Protein AF-A3Y6Z5-F1 (afdb_monomer)

Structure (mmCIF, N/CA/C/O backbone):
data_AF-A3Y6Z5-F1
#
_entry.id   AF-A3Y6Z5-F1
#
loop_
_atom_site.group_PDB
_atom_site.id
_atom_site.type_symbol
_atom_site.label_atom_id
_atom_site.label_alt_id
_atom_site.label_comp_id
_atom_site.label_asym_id
_atom_site.label_entity_id
_atom_site.label_seq_id
_atom_site.pdbx_PDB_ins_code
_atom_site.Cartn_x
_atom_site.Cartn_y
_atom_site.Cartn_z
_atom_site.occupancy
_atom_site.B_iso_or_equiv
_atom_site.auth_s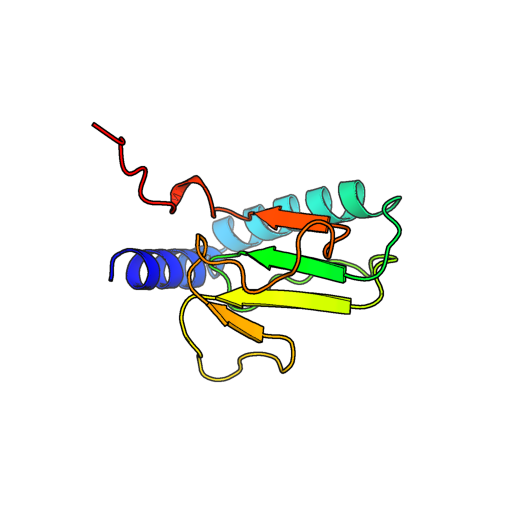eq_id
_atom_site.auth_comp_id
_atom_site.auth_asym_id
_atom_site.auth_atom_id
_atom_site.pdbx_PDB_model_num
ATOM 1 N N . MET A 1 1 ? 0.792 21.694 4.826 1.00 45.06 1 MET A N 1
ATOM 2 C CA . MET A 1 1 ? 0.158 21.747 6.172 1.00 45.06 1 MET A CA 1
ATOM 3 C C . MET A 1 1 ? -1.181 21.013 6.196 1.00 45.06 1 MET A C 1
ATOM 5 O O . MET A 1 1 ? -1.359 20.214 7.108 1.00 45.06 1 MET A O 1
ATOM 9 N N . ALA A 1 2 ? -2.065 21.215 5.206 1.00 54.09 2 ALA A N 1
ATOM 10 C CA . ALA A 1 2 ? -3.316 20.456 5.064 1.00 54.09 2 ALA A CA 1
ATOM 11 C C . ALA A 1 2 ? -3.083 18.931 5.036 1.00 54.09 2 ALA A C 1
ATOM 13 O O . ALA A 1 2 ? -3.687 18.207 5.820 1.00 54.09 2 ALA A O 1
ATOM 14 N N . ASP A 1 3 ? -2.099 18.466 4.261 1.00 69.38 3 ASP A N 1
ATOM 15 C CA . ASP A 1 3 ? -1.812 17.033 4.100 1.00 69.38 3 ASP A CA 1
ATOM 16 C C . ASP A 1 3 ? -1.474 16.345 5.426 1.00 69.38 3 ASP A C 1
ATOM 18 O O . ASP A 1 3 ? -1.916 15.234 5.685 1.00 69.38 3 ASP A O 1
ATOM 22 N N . LYS A 1 4 ? -0.749 17.027 6.324 1.00 75.50 4 LYS A N 1
ATOM 23 C CA . LYS A 1 4 ? -0.376 16.473 7.634 1.00 75.50 4 LYS A CA 1
ATOM 24 C C . LYS A 1 4 ? -1.582 16.348 8.568 1.00 75.50 4 LYS A C 1
ATOM 26 O O . LYS A 1 4 ? -1.692 15.352 9.277 1.00 75.50 4 LYS A O 1
ATOM 31 N N . GLN A 1 5 ? -2.471 17.343 8.572 1.00 80.38 5 GLN A N 1
ATOM 32 C CA . GLN A 1 5 ? -3.685 17.316 9.394 1.00 80.38 5 GLN A CA 1
ATOM 33 C C . GLN A 1 5 ? -4.640 16.224 8.925 1.00 80.38 5 GLN A C 1
ATOM 35 O O . GLN A 1 5 ? -5.137 15.458 9.747 1.00 80.38 5 GLN A O 1
ATOM 40 N N . VAL A 1 6 ? -4.845 16.101 7.612 1.00 80.69 6 VAL A N 1
ATOM 41 C CA . VAL A 1 6 ? -5.720 15.056 7.079 1.00 80.69 6 VAL A CA 1
ATOM 42 C C . VAL A 1 6 ? -5.114 13.669 7.284 1.00 80.69 6 VAL A C 1
ATOM 44 O O . VAL A 1 6 ? -5.803 12.742 7.705 1.00 80.69 6 VAL A O 1
ATOM 47 N N . ARG A 1 7 ? -3.799 13.531 7.103 1.00 85.31 7 ARG A N 1
ATOM 48 C CA . ARG A 1 7 ? -3.083 12.292 7.411 1.00 85.31 7 ARG A CA 1
ATOM 49 C C . ARG A 1 7 ? -3.249 11.874 8.874 1.00 85.31 7 ARG A C 1
ATOM 51 O O . ARG A 1 7 ? -3.508 10.707 9.158 1.00 85.31 7 ARG A O 1
ATOM 58 N N . GLN A 1 8 ? -3.149 12.827 9.801 1.00 87.62 8 GLN A N 1
ATOM 59 C CA . GLN A 1 8 ? -3.400 12.580 11.220 1.00 87.62 8 GLN A CA 1
ATOM 60 C C . GLN A 1 8 ? -4.862 12.192 11.483 1.00 87.62 8 GLN A C 1
ATOM 62 O O . GLN A 1 8 ? -5.102 11.261 12.249 1.00 87.62 8 GLN A O 1
ATOM 67 N N . PHE A 1 9 ? -5.819 12.862 10.836 1.00 90.50 9 PHE A N 1
ATOM 68 C CA . PHE A 1 9 ? -7.240 12.536 10.945 1.00 90.50 9 PHE A CA 1
ATOM 69 C C . PHE A 1 9 ? -7.517 11.086 10.538 1.00 90.50 9 PHE A C 1
ATOM 71 O O . PHE A 1 9 ? -8.098 10.346 11.325 1.00 90.50 9 PHE A O 1
ATOM 78 N N . PHE A 1 10 ? -7.046 10.647 9.368 1.00 91.62 10 PHE A N 1
ATOM 79 C CA . PHE A 1 10 ? -7.240 9.265 8.922 1.00 91.62 10 PHE A CA 1
ATOM 80 C C . PHE A 1 10 ? -6.572 8.261 9.864 1.00 91.62 10 PHE A C 1
ATOM 82 O O . PHE A 1 10 ? 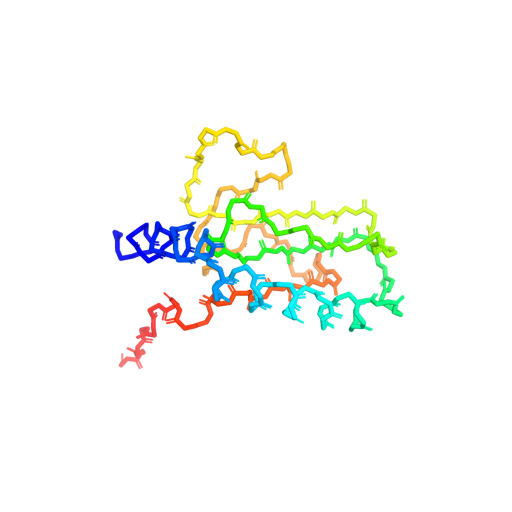-7.197 7.272 10.236 1.00 91.62 10 PHE A O 1
ATOM 89 N N . GLN A 1 11 ? -5.341 8.530 10.318 1.00 90.69 11 GLN A N 1
ATOM 90 C CA . GLN A 1 11 ? -4.674 7.656 11.290 1.00 90.69 11 GLN A CA 1
ATOM 91 C C . GLN A 1 11 ? -5.461 7.501 12.595 1.00 90.69 11 GLN A C 1
ATOM 93 O O . GLN A 1 11 ? -5.432 6.428 13.186 1.00 90.69 11 GLN A O 1
ATOM 98 N N . GLN A 1 12 ? -6.155 8.547 13.048 1.00 93.94 12 GLN A N 1
ATOM 99 C CA . GLN A 1 12 ? -7.006 8.489 14.237 1.00 93.94 12 GLN A CA 1
ATOM 100 C C . GLN A 1 12 ? -8.351 7.816 13.944 1.00 93.94 12 GLN A C 1
ATOM 102 O O . GLN A 1 12 ? -8.804 6.977 14.715 1.00 93.94 12 GLN A O 1
ATOM 107 N N . TRP A 1 13 ? -8.992 8.146 12.824 1.00 94.94 13 TRP A N 1
ATOM 108 C CA . TRP A 1 13 ? -10.308 7.619 12.474 1.00 94.94 13 TRP A CA 1
ATOM 109 C C . TRP A 1 13 ? -10.289 6.102 12.265 1.00 94.94 13 TRP A C 1
ATOM 111 O O . TRP A 1 13 ? -11.159 5.400 12.786 1.00 94.94 13 TRP A O 1
ATOM 121 N N . TYR A 1 14 ? -9.247 5.582 11.609 1.00 94.94 14 TYR A N 1
ATOM 122 C CA . TYR A 1 14 ? -9.051 4.145 11.411 1.00 94.94 14 TYR A CA 1
ATOM 123 C C . TYR A 1 14 ? -8.795 3.362 12.711 1.00 94.94 14 TYR A C 1
ATOM 125 O O . TYR A 1 14 ? -8.833 2.137 12.693 1.00 94.94 14 TYR A O 1
ATOM 133 N N . GLN A 1 15 ? -8.588 4.032 13.853 1.00 95.06 15 GLN A N 1
ATOM 134 C CA . GLN A 1 15 ? -8.529 3.374 15.166 1.00 95.06 15 GLN A CA 1
ATOM 135 C C . GLN A 1 15 ? -9.920 3.094 15.755 1.00 95.06 15 GLN A C 1
ATOM 137 O O . GLN A 1 15 ? -10.031 2.272 16.662 1.00 95.06 15 GLN A O 1
ATOM 142 N N . SER A 1 16 ? -10.978 3.745 15.257 1.00 97.50 16 SER A N 1
ATOM 143 C CA . SER A 1 16 ? -12.360 3.479 15.677 1.00 97.50 16 SER A CA 1
ATOM 144 C C . SER A 1 16 ? -12.862 2.123 15.170 1.00 97.50 16 SER A C 1
ATOM 146 O O . SER A 1 16 ? -12.367 1.615 14.170 1.00 97.50 16 SER A O 1
ATOM 148 N N . GLU A 1 17 ? -13.885 1.552 15.812 1.00 97.81 17 GLU A N 1
ATOM 149 C CA . GLU A 1 17 ? -14.487 0.277 15.385 1.00 97.81 17 GLU A CA 1
ATOM 150 C C . GLU A 1 17 ? -14.996 0.330 13.934 1.00 97.81 17 GLU A C 1
ATOM 152 O O . GLU A 1 17 ? -14.713 -0.559 13.131 1.00 97.81 17 GLU A O 1
ATOM 157 N N . LEU A 1 18 ? -15.694 1.410 13.567 1.00 97.69 18 LEU A N 1
ATOM 158 C CA . LEU A 1 18 ? -16.152 1.618 12.194 1.00 97.69 18 LEU A CA 1
ATOM 159 C C . LEU A 1 18 ? -14.971 1.754 11.226 1.00 97.69 18 LEU A C 1
ATOM 161 O O . LEU A 1 18 ? -14.978 1.126 10.172 1.00 97.69 18 LEU A O 1
ATOM 165 N N . GLY A 1 19 ? -13.956 2.539 11.596 1.00 96.06 19 GLY A N 1
ATOM 166 C CA . GLY A 1 19 ? -12.756 2.718 10.785 1.00 96.06 19 GLY A CA 1
ATOM 167 C C . GLY A 1 19 ? -12.035 1.395 10.529 1.00 96.06 19 GLY A C 1
ATOM 168 O O . GLY A 1 19 ? -11.724 1.087 9.386 1.00 96.06 19 GLY A O 1
ATOM 169 N N . GLN A 1 20 ? -11.843 0.567 11.557 1.00 96.00 20 GLN A N 1
ATOM 170 C CA . GLN A 1 20 ? -11.226 -0.756 11.412 1.00 96.00 20 GLN A CA 1
ATOM 171 C C . GLN A 1 20 ? -12.034 -1.674 10.482 1.00 96.00 20 GLN A C 1
ATOM 173 O O . GLN A 1 20 ? -11.449 -2.380 9.662 1.00 96.00 20 GLN A O 1
ATOM 178 N N . ASN A 1 21 ? -13.369 -1.642 10.569 1.00 97.25 21 ASN A N 1
ATOM 179 C CA . ASN A 1 21 ? -14.238 -2.416 9.679 1.00 97.25 21 ASN A CA 1
ATOM 180 C C . ASN A 1 21 ? -14.134 -1.956 8.218 1.00 97.25 21 ASN A C 1
ATOM 182 O O . ASN A 1 21 ? -14.075 -2.798 7.324 1.00 97.25 21 ASN A O 1
ATOM 186 N N . VAL A 1 22 ? -14.081 -0.643 7.978 1.00 95.62 22 VAL A N 1
ATOM 187 C CA . VAL A 1 22 ? -13.883 -0.080 6.634 1.00 95.62 22 VAL A CA 1
ATOM 188 C C . VAL A 1 22 ? -12.508 -0.463 6.093 1.00 95.62 22 VAL A C 1
ATOM 190 O O . VAL A 1 22 ? -12.431 -1.046 5.016 1.00 95.62 22 VAL A O 1
ATOM 193 N N . LEU A 1 23 ? -11.448 -0.247 6.878 1.00 94.81 23 LEU A N 1
ATOM 194 C CA . LEU A 1 23 ? -10.077 -0.579 6.488 1.00 94.81 23 LEU A CA 1
ATOM 195 C C . LEU A 1 23 ? -9.938 -2.050 6.107 1.00 94.81 23 LEU A C 1
ATOM 197 O O . LEU A 1 23 ? -9.311 -2.381 5.108 1.00 94.81 23 LEU A O 1
ATOM 201 N N . LYS A 1 24 ? -10.554 -2.943 6.887 1.00 95.06 24 LYS A N 1
ATOM 202 C CA . LYS A 1 24 ? -10.561 -4.375 6.594 1.00 95.06 24 LYS A CA 1
ATOM 203 C C . LYS A 1 24 ? -11.177 -4.665 5.223 1.00 95.06 24 LYS A C 1
ATOM 205 O O . LYS A 1 24 ? -10.593 -5.413 4.449 1.00 95.06 24 LYS A O 1
ATOM 210 N N . GLN A 1 25 ? -12.332 -4.075 4.918 1.00 95.75 25 GLN A N 1
ATOM 211 C CA . GLN A 1 25 ? -13.011 -4.281 3.635 1.00 95.75 25 GLN A CA 1
ATOM 212 C C . GLN A 1 25 ? -12.223 -3.695 2.457 1.00 95.75 25 GLN A C 1
ATOM 214 O O . GLN A 1 25 ? -12.155 -4.321 1.399 1.00 95.75 25 GLN A O 1
ATOM 219 N N . GLU A 1 26 ? -11.620 -2.516 2.634 1.00 94.25 26 GLU A N 1
ATOM 220 C CA . GLU A 1 26 ? -10.755 -1.885 1.632 1.00 94.25 26 GLU A CA 1
ATOM 221 C C . GLU A 1 26 ? -9.532 -2.761 1.337 1.00 94.25 26 GLU A C 1
ATOM 223 O O . GLU A 1 26 ? -9.254 -3.059 0.176 1.00 94.25 26 GLU A O 1
ATOM 228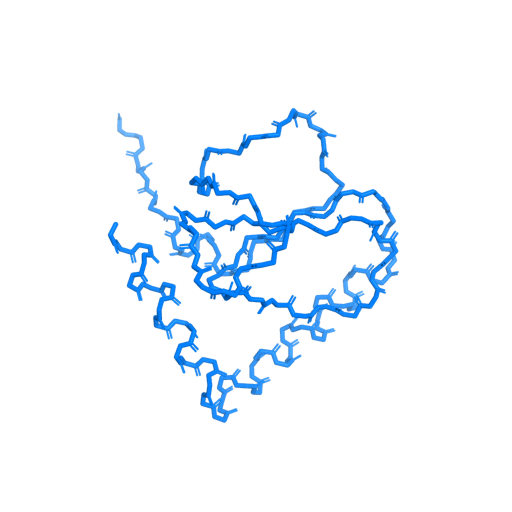 N N . THR A 1 27 ? -8.850 -3.244 2.377 1.00 93.50 27 THR A N 1
ATOM 229 C CA . THR A 1 27 ? -7.702 -4.148 2.248 1.00 93.50 27 THR A CA 1
ATOM 230 C C . THR A 1 27 ? -8.088 -5.467 1.576 1.00 93.50 27 THR A C 1
ATOM 232 O O . THR A 1 27 ? -7.437 -5.866 0.617 1.00 93.50 27 THR A O 1
ATOM 235 N N . GLU A 1 28 ? -9.184 -6.113 1.989 1.00 93.88 28 GLU A N 1
ATOM 236 C CA . GLU A 1 28 ? -9.667 -7.357 1.363 1.00 93.88 28 GLU A CA 1
ATOM 237 C C . GLU A 1 28 ? -10.044 -7.166 -0.117 1.00 93.88 28 GLU A C 1
ATOM 239 O O . GLU A 1 28 ? -9.957 -8.091 -0.931 1.00 93.88 28 GLU A O 1
ATOM 244 N N . LEU A 1 29 ? -10.503 -5.972 -0.498 1.00 93.00 29 LEU A N 1
ATOM 245 C CA . LEU A 1 29 ? -10.748 -5.639 -1.896 1.00 93.00 29 LEU A CA 1
ATOM 246 C C . LEU A 1 29 ? -9.433 -5.462 -2.662 1.00 93.00 29 LEU A C 1
ATOM 248 O O . LEU A 1 29 ? -9.301 -6.029 -3.746 1.00 93.00 29 LEU A O 1
ATOM 252 N N . LEU A 1 30 ? -8.474 -4.719 -2.104 1.00 92.12 30 LEU A N 1
ATOM 253 C CA . LEU A 1 30 ? -7.152 -4.532 -2.704 1.00 92.12 30 LEU A CA 1
ATOM 254 C C . LEU A 1 30 ? -6.438 -5.871 -2.901 1.00 92.12 30 LEU A C 1
ATOM 256 O O . LEU A 1 30 ? -5.937 -6.126 -3.992 1.00 92.12 30 LEU A O 1
ATOM 260 N N . ASP A 1 31 ? -6.472 -6.758 -1.909 1.00 91.75 31 ASP A N 1
ATOM 261 C CA . ASP A 1 31 ? -5.868 -8.090 -1.998 1.00 91.75 31 ASP A CA 1
ATOM 262 C C . ASP A 1 31 ? -6.446 -8.902 -3.161 1.00 91.75 31 ASP A C 1
ATOM 264 O O . ASP A 1 31 ? -5.704 -9.493 -3.945 1.00 91.75 31 ASP A O 1
ATOM 268 N N . ARG A 1 32 ? -7.773 -8.874 -3.343 1.00 91.00 32 ARG A N 1
ATOM 269 C CA . ARG A 1 32 ? -8.427 -9.554 -4.474 1.00 91.00 32 ARG A CA 1
ATOM 270 C C . ARG A 1 32 ? -8.025 -8.973 -5.825 1.00 91.00 32 ARG A C 1
ATOM 272 O O . ARG A 1 32 ? -7.875 -9.731 -6.776 1.00 91.00 32 ARG A O 1
ATOM 279 N N . LEU A 1 33 ? -7.858 -7.655 -5.919 1.00 89.88 33 LEU A N 1
ATOM 280 C CA . LEU A 1 33 ? -7.424 -6.995 -7.155 1.00 89.88 33 LEU A CA 1
ATOM 281 C C . LEU A 1 33 ? -5.952 -7.288 -7.473 1.00 89.88 33 LEU A C 1
ATOM 283 O O . LEU A 1 33 ? -5.580 -7.403 -8.638 1.00 89.88 33 LEU A O 1
ATOM 287 N N . LEU A 1 34 ? -5.120 -7.431 -6.442 1.00 90.06 34 LEU A N 1
ATOM 288 C CA . LEU A 1 34 ? -3.689 -7.684 -6.580 1.00 90.06 34 LEU A CA 1
ATOM 289 C C . LEU A 1 34 ? -3.342 -9.164 -6.754 1.00 90.06 34 LEU A C 1
ATOM 291 O O . LEU A 1 34 ? -2.220 -9.455 -7.160 1.00 90.06 34 LEU A O 1
ATOM 295 N N . ASN A 1 35 ? -4.273 -10.082 -6.479 1.00 88.00 35 ASN A N 1
ATOM 296 C CA . ASN A 1 35 ? -4.025 -11.525 -6.481 1.00 88.00 35 ASN A CA 1
ATOM 297 C C . ASN A 1 35 ? -3.377 -12.037 -7.779 1.00 88.00 35 ASN A C 1
ATOM 299 O O . ASN A 1 35 ? -2.464 -12.857 -7.731 1.00 88.00 35 ASN A O 1
ATOM 303 N N . ASP A 1 36 ? -3.809 -11.510 -8.925 1.00 85.38 36 ASP A N 1
ATOM 304 C CA . ASP A 1 36 ? -3.309 -11.927 -10.242 1.00 85.38 36 ASP A CA 1
ATOM 305 C C . ASP A 1 36 ? -2.268 -10.947 -10.815 1.00 85.38 36 ASP A C 1
ATOM 307 O O . ASP A 1 36 ? -1.831 -11.080 -11.960 1.00 85.38 36 ASP A O 1
ATOM 311 N N . THR A 1 37 ? -1.860 -9.945 -10.029 1.00 87.25 37 THR A N 1
ATOM 312 C CA . THR A 1 37 ? -0.908 -8.921 -10.464 1.00 87.25 37 THR A CA 1
ATOM 313 C C . THR A 1 37 ? 0.520 -9.364 -10.170 1.00 87.25 37 THR A C 1
ATOM 315 O O . THR A 1 37 ? 0.896 -9.596 -9.022 1.00 87.25 37 THR A O 1
ATOM 318 N N . VAL A 1 38 ? 1.336 -9.447 -11.219 1.00 84.25 38 VAL A N 1
ATOM 319 C CA . VAL A 1 38 ? 2.757 -9.809 -11.150 1.00 84.25 38 VAL A CA 1
ATOM 320 C C . VAL A 1 38 ? 3.631 -8.628 -11.548 1.00 84.25 38 VAL A C 1
ATOM 322 O O . VAL A 1 38 ? 3.239 -7.815 -12.379 1.00 84.25 38 VAL A O 1
ATOM 325 N N . GLY A 1 39 ? 4.826 -8.543 -10.969 1.00 86.94 39 GLY A N 1
ATOM 326 C CA . GLY A 1 39 ? 5.754 -7.443 -11.216 1.00 86.94 39 GLY A CA 1
ATOM 327 C C . GLY A 1 39 ? 6.828 -7.352 -10.138 1.00 86.94 39 GLY A C 1
ATOM 328 O O . GLY A 1 39 ? 6.986 -8.250 -9.305 1.00 86.94 39 GLY A O 1
ATOM 329 N N . TYR A 1 40 ? 7.571 -6.256 -10.137 1.00 90.44 40 TYR A N 1
ATOM 330 C CA . TYR A 1 40 ? 8.676 -6.035 -9.220 1.00 90.44 40 TYR A CA 1
ATOM 331 C C . TYR A 1 40 ? 8.371 -4.940 -8.194 1.00 90.44 40 TYR A C 1
ATOM 333 O O . TYR A 1 40 ? 8.537 -5.186 -6.997 1.00 90.44 40 TYR A O 1
ATOM 341 N N . TYR A 1 41 ? 7.908 -3.768 -8.634 1.00 92.69 41 TYR A N 1
ATOM 342 C CA . TYR A 1 41 ? 7.714 -2.588 -7.793 1.00 92.69 41 TYR A CA 1
ATOM 343 C C . TYR A 1 41 ? 6.2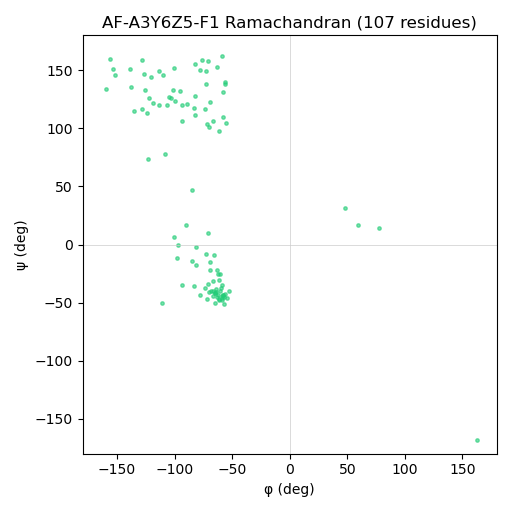38 -2.214 -7.651 1.00 92.69 41 TYR A C 1
ATOM 345 O O . TYR A 1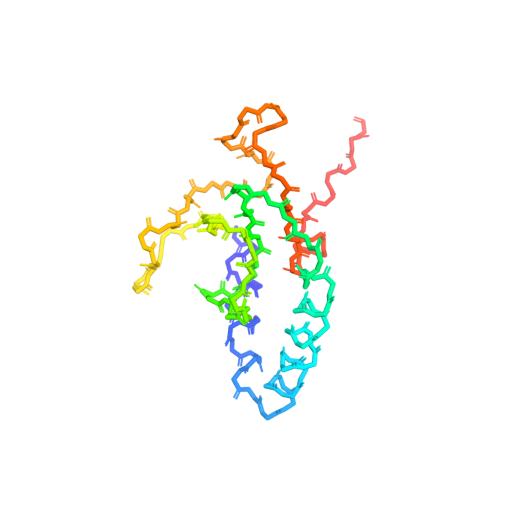 41 ? 5.565 -1.856 -8.618 1.00 92.69 41 TYR A O 1
ATOM 353 N N . LEU A 1 42 ? 5.763 -2.223 -6.405 1.00 93.56 42 LEU A N 1
ATOM 354 C CA . LEU A 1 42 ? 4.510 -1.601 -5.994 1.00 93.56 42 LEU A CA 1
ATOM 355 C C . LEU A 1 42 ? 4.819 -0.318 -5.235 1.00 93.56 42 LEU A C 1
ATOM 357 O O . LEU A 1 42 ? 5.532 -0.359 -4.234 1.00 93.56 42 LEU A O 1
ATOM 361 N N . LEU A 1 43 ? 4.231 0.796 -5.655 1.00 93.69 43 LEU A N 1
ATOM 362 C CA . LEU A 1 43 ? 4.220 2.033 -4.888 1.00 93.69 43 LEU A CA 1
ATOM 363 C C . LEU A 1 43 ? 2.871 2.218 -4.201 1.00 93.69 43 LEU A C 1
ATOM 365 O O . LEU A 1 43 ? 1.820 2.097 -4.826 1.00 93.69 43 LEU A O 1
ATOM 369 N N . MET A 1 44 ? 2.901 2.560 -2.920 1.00 93.31 44 MET A N 1
ATOM 370 C CA . MET A 1 44 ? 1.719 2.862 -2.133 1.00 93.31 44 MET A CA 1
ATOM 371 C C . MET A 1 44 ? 1.762 4.299 -1.616 1.00 93.31 44 MET A C 1
ATOM 373 O O . MET A 1 44 ? 2.658 4.678 -0.860 1.00 93.31 44 MET A O 1
ATOM 377 N N . GLN A 1 45 ? 0.747 5.076 -1.984 1.00 92.06 45 GLN A N 1
ATOM 378 C CA . GLN A 1 45 ? 0.435 6.376 -1.404 1.00 92.06 45 GLN A CA 1
ATOM 379 C C . GLN A 1 45 ? -0.813 6.222 -0.534 1.00 92.06 45 GLN A C 1
ATOM 381 O O . GLN A 1 45 ? -1.859 5.768 -0.994 1.00 92.06 45 GLN A O 1
ATOM 386 N N . SER A 1 46 ? -0.682 6.528 0.755 1.00 91.12 46 SER A N 1
ATOM 387 C CA . SER A 1 46 ? -1.747 6.347 1.742 1.00 91.12 46 SER A CA 1
ATOM 388 C C . SER A 1 46 ? -1.600 7.363 2.874 1.00 91.12 46 SER A C 1
ATOM 390 O O . SER A 1 46 ? -0.475 7.684 3.276 1.00 91.12 46 SER A O 1
ATOM 392 N N . PRO A 1 47 ? -2.705 7.851 3.467 1.00 88.88 47 PRO A N 1
ATOM 393 C CA . PRO A 1 47 ? -2.626 8.639 4.690 1.00 88.88 47 PRO A CA 1
ATOM 394 C C . PRO A 1 47 ? -2.200 7.789 5.905 1.00 88.88 47 PRO A C 1
ATOM 396 O O . PRO A 1 47 ? -1.793 8.316 6.944 1.00 88.88 47 PRO A O 1
ATOM 399 N N . LEU A 1 48 ? -2.249 6.462 5.807 1.00 89.75 48 LEU A N 1
ATOM 400 C CA . LEU A 1 48 ? -1.793 5.583 6.876 1.00 89.75 48 LEU A CA 1
ATOM 401 C C . LEU A 1 48 ? -0.262 5.472 6.907 1.00 89.75 48 LEU A C 1
ATOM 403 O O . LEU A 1 48 ? 0.421 5.568 5.893 1.00 89.75 48 LEU A O 1
ATOM 407 N N . LYS A 1 49 ? 0.298 5.249 8.101 1.00 87.94 49 LYS A N 1
ATOM 408 C CA . LYS A 1 49 ? 1.726 4.907 8.286 1.00 87.94 49 LYS A CA 1
ATOM 409 C C . LYS A 1 49 ? 2.087 3.523 7.775 1.00 87.94 49 LYS A C 1
ATOM 411 O O . LYS A 1 49 ? 3.260 3.231 7.580 1.00 87.94 49 LYS A O 1
ATOM 416 N N . LYS A 1 50 ? 1.089 2.662 7.662 1.00 84.94 50 LYS A N 1
ATOM 417 C CA . LYS A 1 50 ? 1.206 1.297 7.190 1.00 84.94 50 LYS A CA 1
ATOM 418 C C . LYS A 1 50 ? -0.182 0.872 6.739 1.00 84.94 50 LYS A C 1
ATOM 420 O O . LYS A 1 50 ? -1.150 1.115 7.456 1.00 84.94 50 LYS A O 1
ATOM 425 N N . LEU A 1 51 ? -0.261 0.262 5.571 1.00 87.88 51 LEU A N 1
ATOM 426 C CA . LEU A 1 51 ? -1.434 -0.461 5.108 1.00 87.88 51 LEU A CA 1
ATOM 427 C C . LEU A 1 51 ? -0.928 -1.862 4.779 1.00 87.88 51 LEU A C 1
ATOM 429 O O . LEU A 1 51 ? -0.052 -2.024 3.933 1.00 87.88 51 LEU A O 1
ATOM 433 N N . GLU A 1 52 ? -1.382 -2.844 5.546 1.00 84.44 52 GLU A N 1
ATOM 434 C CA . GLU A 1 52 ? -0.964 -4.229 5.360 1.00 84.44 52 GLU A CA 1
ATOM 435 C C . GLU A 1 52 ? -1.822 -4.844 4.267 1.00 84.44 52 GLU A C 1
ATOM 437 O O . GLU A 1 52 ? -3.034 -4.924 4.425 1.00 84.44 52 GLU A O 1
ATOM 442 N N . LEU A 1 53 ? -1.188 -5.248 3.172 1.00 85.06 53 LEU A N 1
ATOM 443 C CA . LEU A 1 53 ? -1.791 -6.080 2.137 1.00 85.06 53 LEU A CA 1
ATOM 444 C C . LEU A 1 53 ? -1.330 -7.523 2.353 1.00 85.06 53 LEU A C 1
ATOM 446 O O . LEU A 1 53 ? -0.234 -7.759 2.879 1.00 85.06 53 LEU A O 1
ATOM 450 N N . GLN A 1 54 ? -2.139 -8.493 1.940 1.00 81.00 54 GLN A N 1
ATOM 451 C CA . GLN A 1 54 ? -1.696 -9.880 1.850 1.00 81.00 54 GLN A CA 1
ATOM 452 C C . GLN A 1 54 ? -0.503 -10.002 0.896 1.00 81.00 54 GLN A C 1
ATOM 454 O O . GLN A 1 54 ? -0.199 -9.093 0.120 1.00 81.00 54 GLN A O 1
ATOM 459 N N . GLN A 1 55 ? 0.225 -11.120 0.993 1.00 67.81 55 GLN A N 1
ATOM 460 C CA . GLN A 1 55 ? 1.410 -11.354 0.168 1.00 67.81 55 GLN A CA 1
ATOM 461 C C . GLN A 1 55 ? 1.046 -11.224 -1.314 1.00 67.81 55 GLN A C 1
ATOM 463 O O . GLN A 1 55 ? 0.422 -12.113 -1.886 1.00 67.81 55 GLN A O 1
ATOM 468 N N . SER A 1 56 ? 1.444 -10.110 -1.923 1.00 70.00 56 SER A N 1
ATOM 469 C CA . SER A 1 56 ? 1.325 -9.917 -3.358 1.00 70.00 56 SER A CA 1
ATOM 470 C C . SER A 1 56 ? 2.505 -10.586 -4.054 1.00 70.00 56 SER A C 1
ATOM 472 O O . SER A 1 56 ? 3.590 -10.732 -3.487 1.00 70.00 56 SER A O 1
ATOM 474 N N . LEU A 1 57 ? 2.321 -10.956 -5.320 1.00 77.25 57 LEU A N 1
ATOM 475 C CA . LEU A 1 57 ? 3.398 -11.485 -6.165 1.00 77.25 57 LEU A CA 1
ATOM 476 C C . LEU 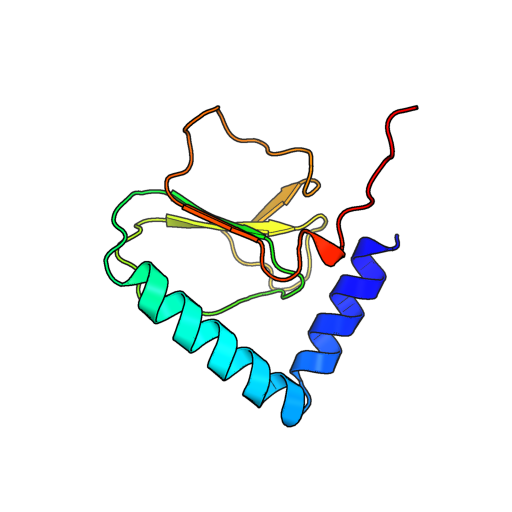A 1 57 ? 4.420 -10.399 -6.567 1.00 77.25 57 LEU A C 1
ATOM 478 O O . LEU A 1 57 ? 5.279 -10.636 -7.415 1.00 77.25 57 LEU A O 1
ATOM 482 N N . LEU A 1 58 ? 4.336 -9.209 -5.961 1.00 82.19 58 LEU A N 1
ATOM 483 C CA . LEU A 1 58 ? 5.199 -8.062 -6.208 1.00 82.19 58 LEU A CA 1
ATOM 484 C C . LEU A 1 58 ? 6.353 -8.086 -5.210 1.00 82.19 58 LEU A C 1
ATOM 486 O O . LEU A 1 58 ? 6.162 -8.049 -3.994 1.00 82.19 58 LEU A O 1
ATOM 490 N N . ARG A 1 59 ? 7.575 -8.153 -5.737 1.00 83.75 59 ARG A N 1
ATOM 491 C CA . ARG A 1 59 ? 8.780 -8.414 -4.940 1.00 83.75 59 ARG A CA 1
ATOM 492 C C . ARG A 1 59 ? 9.122 -7.292 -3.962 1.00 83.75 59 ARG A C 1
ATOM 494 O O . ARG A 1 59 ? 9.739 -7.541 -2.928 1.00 83.75 59 ARG A O 1
ATOM 501 N N . THR A 1 60 ? 8.808 -6.049 -4.306 1.00 88.94 60 THR A N 1
ATOM 502 C CA . THR A 1 60 ? 9.168 -4.872 -3.519 1.00 88.94 60 THR A CA 1
ATOM 503 C C . THR A 1 60 ? 7.976 -3.938 -3.412 1.00 88.94 60 THR A C 1
ATOM 505 O O . THR A 1 60 ? 7.524 -3.361 -4.396 1.00 88.94 60 THR A O 1
ATOM 508 N N . GLN A 1 61 ? 7.488 -3.771 -2.186 1.00 91.12 61 GLN A N 1
ATOM 509 C CA . GLN A 1 61 ? 6.498 -2.757 -1.848 1.00 91.12 61 GLN A CA 1
ATOM 510 C C . GLN A 1 61 ? 7.235 -1.528 -1.324 1.00 91.12 61 GLN A C 1
ATOM 512 O O . GLN A 1 61 ? 8.127 -1.656 -0.487 1.00 91.12 61 GLN A O 1
ATOM 517 N N . LEU A 1 62 ? 6.878 -0.355 -1.822 1.00 92.75 62 LEU A N 1
ATOM 518 C CA . LEU A 1 62 ? 7.415 0.942 -1.438 1.00 92.75 62 LEU A CA 1
ATOM 519 C C . LEU A 1 62 ? 6.266 1.796 -0.916 1.00 92.75 62 LEU A C 1
ATOM 521 O O . LEU A 1 62 ? 5.155 1.743 -1.442 1.00 92.75 62 LEU A O 1
ATOM 525 N N . MET A 1 63 ? 6.536 2.615 0.091 1.00 93.19 63 MET A N 1
ATOM 526 C CA . MET A 1 63 ? 5.591 3.623 0.564 1.00 93.19 63 MET A CA 1
ATOM 527 C C . MET A 1 63 ? 6.089 5.013 0.205 1.00 93.19 63 MET A C 1
ATOM 529 O O . MET A 1 63 ? 7.288 5.266 0.266 1.00 93.19 63 MET A O 1
ATOM 533 N N . LEU A 1 64 ? 5.176 5.930 -0.103 1.00 92.50 64 LEU A N 1
ATOM 534 C CA . LEU A 1 64 ? 5.494 7.343 -0.279 1.00 92.50 64 LEU A CA 1
ATOM 535 C C . LEU A 1 64 ? 4.672 8.195 0.680 1.00 92.50 64 LEU A C 1
ATOM 537 O O . LEU A 1 64 ? 3.445 8.109 0.724 1.00 92.50 64 LEU A O 1
ATOM 541 N N . ALA A 1 65 ? 5.367 9.032 1.449 1.00 90.31 65 ALA A N 1
ATOM 542 C CA . ALA A 1 65 ? 4.749 9.997 2.349 1.00 90.31 65 ALA A CA 1
ATOM 543 C C . ALA A 1 65 ? 5.482 11.348 2.296 1.00 90.31 65 ALA A C 1
ATOM 545 O O . ALA A 1 65 ? 6.698 11.383 2.108 1.00 90.31 65 ALA A O 1
ATOM 546 N N . PRO A 1 66 ? 4.786 12.468 2.557 1.00 88.06 66 PRO A N 1
ATOM 547 C CA . PRO A 1 66 ? 5.386 13.804 2.498 1.00 88.06 66 PRO A CA 1
ATOM 548 C C . PRO A 1 66 ? 6.341 14.108 3.664 1.00 88.06 66 PRO A C 1
ATOM 550 O O . PRO A 1 66 ? 6.991 15.150 3.682 1.00 88.06 66 PRO A O 1
ATOM 553 N N . CYS A 1 67 ? 6.413 13.243 4.680 1.00 88.12 67 CYS A N 1
ATOM 554 C CA . CYS A 1 67 ? 7.313 13.417 5.812 1.00 88.12 67 CYS A CA 1
ATOM 555 C C . CYS A 1 67 ? 7.685 12.083 6.464 1.00 88.12 67 CYS A C 1
ATOM 557 O O . CYS A 1 67 ? 6.870 11.160 6.520 1.00 88.12 67 CYS A O 1
ATOM 559 N N . LEU A 1 68 ? 8.882 12.031 7.048 1.00 89.31 68 LEU A N 1
ATOM 560 C CA . LEU A 1 68 ? 9.305 10.934 7.913 1.00 89.31 68 LEU A CA 1
ATOM 561 C C . LEU A 1 68 ? 8.588 11.008 9.270 1.00 89.31 68 LEU A C 1
ATOM 563 O O . LEU A 1 68 ? 8.461 12.080 9.864 1.00 89.31 68 LEU A O 1
ATOM 567 N N . GLU A 1 69 ? 8.155 9.861 9.783 1.00 86.44 69 GLU A N 1
ATOM 568 C CA . GLU A 1 69 ? 7.559 9.726 11.112 1.00 86.44 69 GLU A CA 1
ATOM 569 C C . GLU A 1 69 ? 8.254 8.617 11.908 1.00 86.44 69 GLU A C 1
ATOM 571 O O . GLU A 1 69 ? 8.863 7.713 11.342 1.00 86.44 69 GLU A O 1
ATOM 576 N N . LEU A 1 70 ? 8.139 8.668 13.238 1.00 85.94 70 LEU A N 1
ATOM 577 C CA . LEU A 1 70 ? 8.631 7.601 14.111 1.00 85.94 70 LEU A CA 1
ATOM 578 C C . LEU A 1 70 ? 7.966 6.263 13.759 1.00 85.94 70 LEU A C 1
ATOM 580 O O . LEU A 1 70 ? 6.739 6.186 13.662 1.00 85.94 70 LEU A O 1
ATOM 584 N N . GLY A 1 71 ? 8.789 5.224 13.604 1.00 84.88 71 GLY A N 1
ATOM 585 C CA . GLY A 1 71 ? 8.341 3.890 13.200 1.00 84.88 71 GLY A CA 1
ATOM 586 C C . GLY A 1 71 ? 8.048 3.752 11.704 1.00 84.88 71 GLY A C 1
ATOM 587 O O . GLY A 1 71 ? 7.406 2.781 11.312 1.00 84.88 71 GLY A O 1
ATOM 588 N N . ALA A 1 72 ? 8.481 4.711 10.879 1.00 86.56 72 ALA A N 1
ATOM 589 C CA . ALA A 1 72 ? 8.461 4.557 9.432 1.00 86.56 72 ALA A CA 1
ATOM 590 C C . ALA A 1 72 ? 9.248 3.305 9.002 1.00 86.56 72 ALA A C 1
ATOM 592 O O . ALA A 1 72 ? 10.306 3.033 9.574 1.00 86.56 72 ALA A O 1
ATOM 593 N N . PRO A 1 73 ? 8.748 2.550 8.013 1.00 87.19 73 PRO A N 1
ATOM 594 C CA . PRO A 1 73 ? 9.444 1.375 7.516 1.00 87.19 73 PRO A CA 1
ATOM 595 C C . PRO A 1 73 ? 10.628 1.766 6.615 1.00 87.19 73 PRO A C 1
ATOM 597 O O . PRO A 1 73 ? 10.646 2.851 6.034 1.00 87.19 73 PRO A O 1
ATOM 600 N N . ASP A 1 74 ? 11.592 0.857 6.455 1.00 89.62 74 ASP A N 1
ATOM 601 C CA . ASP A 1 74 ? 12.817 1.093 5.667 1.00 89.62 74 ASP A CA 1
ATOM 602 C C . ASP A 1 74 ? 12.548 1.340 4.172 1.00 89.62 74 ASP A C 1
ATOM 604 O O . ASP A 1 74 ? 13.357 1.941 3.472 1.00 89.62 74 ASP A O 1
ATOM 608 N N . ASN A 1 75 ? 11.395 0.890 3.675 1.00 91.25 75 ASN A N 1
ATOM 609 C CA . ASN A 1 75 ? 10.933 1.070 2.299 1.00 91.25 75 ASN A CA 1
ATOM 610 C C . ASN A 1 75 ? 10.103 2.356 2.097 1.00 91.25 75 ASN A C 1
ATOM 612 O O . ASN A 1 75 ? 9.371 2.466 1.109 1.00 91.25 75 ASN A O 1
ATOM 616 N N . LEU A 1 76 ? 10.175 3.310 3.034 1.00 93.38 76 LEU A N 1
ATOM 617 C CA . LEU A 1 76 ? 9.535 4.616 2.910 1.00 93.38 76 LEU A CA 1
ATOM 618 C C . LEU A 1 76 ? 10.392 5.585 2.086 1.00 93.38 76 LEU A C 1
ATOM 620 O O . LEU A 1 76 ? 11.537 5.881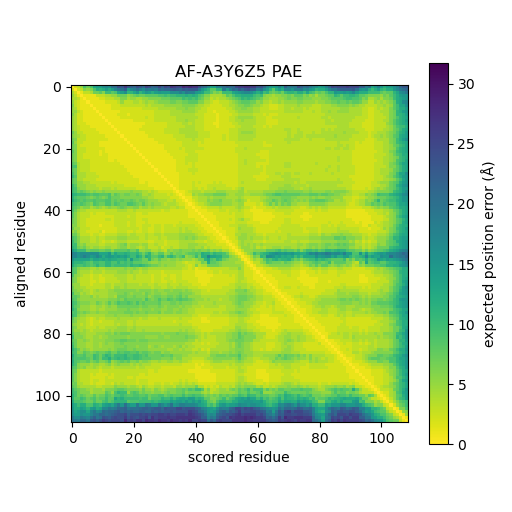 2.417 1.00 93.38 76 LEU A O 1
ATOM 624 N N . ILE A 1 77 ? 9.768 6.181 1.080 1.00 94.00 77 ILE A N 1
ATOM 625 C CA . ILE A 1 77 ? 10.295 7.280 0.284 1.00 94.00 77 ILE A CA 1
ATOM 626 C C . ILE A 1 77 ? 9.622 8.572 0.747 1.00 94.00 77 ILE A C 1
ATOM 628 O O . ILE A 1 77 ? 8.393 8.674 0.805 1.00 94.00 77 ILE A O 1
ATOM 632 N N . VAL A 1 78 ? 10.434 9.571 1.095 1.00 92.44 78 VAL A N 1
ATOM 633 C CA . VAL A 1 78 ? 9.937 10.888 1.507 1.00 92.44 78 VAL A CA 1
ATOM 634 C C . VAL A 1 78 ? 9.889 11.804 0.292 1.00 92.44 78 VAL A C 1
ATOM 636 O O . VAL A 1 78 ? 10.926 12.260 -0.183 1.00 92.44 78 VAL A O 1
ATOM 639 N N . ALA A 1 79 ? 8.684 12.063 -0.205 1.00 90.69 79 ALA A N 1
ATOM 640 C CA . ALA A 1 79 ? 8.432 12.938 -1.345 1.00 90.69 79 ALA A CA 1
ATOM 641 C C . ALA A 1 79 ? 6.997 13.477 -1.296 1.00 90.69 79 ALA A C 1
ATOM 643 O O . ALA A 1 79 ? 6.122 12.900 -0.643 1.00 90.69 79 ALA A O 1
ATOM 644 N N . ASN A 1 80 ? 6.739 14.581 -1.996 1.00 86.06 80 ASN A N 1
ATOM 645 C CA . ASN A 1 80 ? 5.372 15.054 -2.172 1.00 86.06 80 ASN A CA 1
ATOM 646 C C . ASN A 1 80 ? 4.620 14.136 -3.148 1.00 86.06 80 ASN A C 1
ATOM 648 O O . ASN A 1 80 ? 5.205 13.595 -4.081 1.00 86.06 80 ASN A O 1
ATOM 652 N N . SER A 1 81 ? 3.303 13.992 -2.981 1.00 83.31 81 SER A N 1
ATOM 653 C CA . SER A 1 81 ? 2.494 13.063 -3.794 1.00 83.31 81 SER A CA 1
ATOM 654 C C . SER A 1 81 ? 2.508 13.353 -5.302 1.00 83.31 81 SER A C 1
ATOM 656 O O . SER A 1 81 ? 2.322 12.441 -6.101 1.00 83.31 81 SER A O 1
ATOM 658 N N . HIS A 1 82 ? 2.756 14.610 -5.674 1.00 83.06 82 HIS A N 1
ATOM 659 C CA . HIS A 1 82 ? 2.820 15.127 -7.043 1.00 83.06 82 HIS A CA 1
ATOM 660 C C . HIS A 1 82 ? 4.253 15.224 -7.598 1.00 83.06 82 HIS A C 1
ATOM 662 O O . HIS A 1 82 ? 4.439 15.632 -8.740 1.00 83.06 82 HIS A O 1
ATOM 668 N N . GLU A 1 83 ? 5.260 14.855 -6.805 1.00 86.81 83 GLU A N 1
ATOM 669 C CA . GLU A 1 83 ? 6.678 14.896 -7.169 1.00 86.81 83 GLU A CA 1
ATOM 670 C C . GLU A 1 83 ? 7.262 13.491 -7.005 1.00 86.81 83 GLU A C 1
ATOM 672 O O . GLU A 1 83 ? 7.952 13.186 -6.036 1.00 86.81 83 GLU A O 1
ATOM 677 N N . LEU A 1 84 ? 6.912 12.607 -7.939 1.00 90.62 84 LEU A N 1
ATOM 678 C CA . LEU A 1 84 ? 7.302 11.201 -7.912 1.00 90.62 84 LEU A CA 1
ATOM 679 C C . LEU A 1 84 ? 8.795 11.042 -8.269 1.00 90.62 84 LEU A C 1
ATOM 681 O O . LEU A 1 84 ? 9.170 11.344 -9.401 1.00 90.62 84 LEU A O 1
ATOM 685 N N . PRO A 1 85 ? 9.655 10.544 -7.356 1.00 91.44 85 PRO A N 1
ATOM 686 C CA . PRO A 1 85 ? 11.088 10.370 -7.601 1.00 91.44 85 PRO A CA 1
ATOM 687 C C . PRO A 1 85 ? 11.380 9.027 -8.292 1.00 91.44 85 PRO A C 1
ATOM 689 O O . PRO A 1 85 ? 12.243 8.266 -7.857 1.00 91.44 85 PRO A O 1
ATOM 692 N N . PHE A 1 86 ? 10.619 8.710 -9.336 1.00 91.38 86 PHE A N 1
ATOM 693 C CA . PHE A 1 86 ? 10.748 7.471 -10.096 1.00 91.38 86 PHE A CA 1
ATOM 694 C C . PHE A 1 86 ? 10.903 7.797 -11.574 1.00 91.38 86 PHE A C 1
ATOM 696 O O . PHE A 1 86 ? 10.328 8.765 -12.071 1.00 91.38 86 PHE A O 1
ATOM 703 N N . GLU A 1 87 ? 11.664 6.962 -12.270 1.00 90.50 87 GLU A N 1
ATOM 704 C CA . GLU A 1 87 ? 11.721 6.998 -13.727 1.00 90.50 87 GLU A CA 1
ATOM 705 C C . GLU A 1 87 ? 10.348 6.661 -14.326 1.00 90.50 87 GLU A C 1
ATOM 707 O O . GLU A 1 87 ? 9.547 5.930 -13.727 1.00 90.50 87 GLU A O 1
ATOM 712 N N . SER A 1 88 ? 10.088 7.172 -15.532 1.00 88.06 88 SER A N 1
ATOM 713 C CA . SER A 1 88 ? 8.909 6.766 -16.304 1.00 88.06 88 SER A CA 1
ATOM 714 C C . SER A 1 88 ? 8.925 5.250 -16.502 1.00 88.06 88 SER A C 1
ATOM 716 O O . SER A 1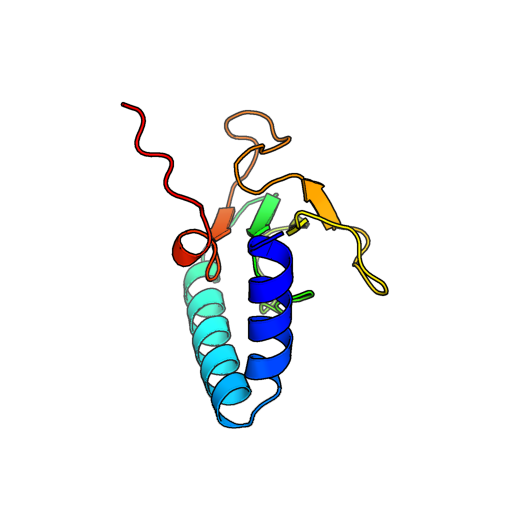 88 ? 9.979 4.676 -16.765 1.00 88.06 88 SER A O 1
ATOM 718 N N . ASP A 1 89 ? 7.764 4.608 -16.367 1.00 86.62 89 ASP A N 1
ATOM 719 C CA . ASP A 1 89 ? 7.592 3.148 -16.463 1.00 86.62 89 ASP A CA 1
ATOM 720 C C . ASP A 1 89 ? 8.403 2.324 -15.437 1.00 86.62 89 ASP A C 1
ATOM 722 O O . ASP A 1 89 ? 8.561 1.115 -15.584 1.00 86.62 89 ASP A O 1
ATOM 726 N N . GLY A 1 90 ? 8.901 2.952 -14.363 1.00 89.69 90 GLY A N 1
ATOM 727 C CA . GLY A 1 90 ? 9.666 2.278 -13.305 1.00 89.69 90 GLY A CA 1
ATOM 728 C C . GLY A 1 90 ? 8.829 1.542 -12.248 1.00 89.69 90 GLY A C 1
ATOM 729 O O . GLY A 1 90 ? 9.397 0.950 -11.331 1.00 89.69 90 GLY A O 1
ATOM 730 N N . LEU A 1 91 ? 7.498 1.604 -12.334 1.00 92.38 91 LEU A N 1
ATOM 731 C CA . LEU A 1 91 ? 6.561 1.015 -11.375 1.00 92.38 91 LEU A CA 1
ATOM 732 C C . LEU A 1 91 ? 5.583 0.095 -12.105 1.00 92.38 91 LEU A C 1
ATOM 734 O O . LEU A 1 91 ? 4.977 0.506 -13.091 1.00 92.38 91 LEU A O 1
ATOM 738 N N . ASP A 1 92 ? 5.372 -1.109 -11.577 1.00 91.81 92 ASP A N 1
ATOM 739 C CA . ASP A 1 92 ? 4.383 -2.046 -12.119 1.00 91.81 92 ASP A CA 1
ATOM 740 C C . ASP A 1 92 ? 2.978 -1.740 -11.579 1.00 91.81 92 ASP A C 1
ATOM 742 O O . ASP A 1 92 ? 1.979 -1.881 -12.282 1.00 91.81 92 ASP A O 1
ATOM 746 N N . VAL A 1 93 ? 2.897 -1.312 -10.312 1.00 93.06 93 VAL A N 1
ATOM 747 C CA . VAL A 1 93 ? 1.637 -1.019 -9.618 1.00 93.06 93 VAL A CA 1
ATOM 748 C C . VAL A 1 93 ? 1.766 0.253 -8.792 1.00 93.06 93 VAL A C 1
ATOM 750 O O . VAL A 1 93 ? 2.727 0.423 -8.043 1.00 93.06 93 VAL A O 1
ATOM 753 N N . HIS A 1 94 ? 0.755 1.119 -8.863 1.00 92.81 94 HIS A N 1
ATOM 754 C CA . HIS A 1 94 ? 0.648 2.301 -8.013 1.00 92.81 94 HIS A CA 1
ATOM 755 C C . HIS A 1 94 ? -0.730 2.355 -7.343 1.00 92.81 94 HIS A C 1
ATOM 757 O O . HIS A 1 94 ? -1.755 2.469 -8.011 1.00 92.81 94 HIS A O 1
ATOM 763 N N . ILE A 1 95 ? -0.751 2.271 -6.012 1.00 92.44 95 ILE A N 1
ATOM 764 C CA . ILE A 1 95 ? -1.965 2.352 -5.197 1.00 92.44 95 ILE A CA 1
ATOM 765 C C . ILE A 1 95 ? -2.100 3.761 -4.628 1.00 92.44 95 ILE A C 1
ATOM 767 O O . ILE A 1 95 ? -1.224 4.227 -3.899 1.00 92.44 95 ILE A O 1
ATOM 771 N N . LEU A 1 96 ? -3.233 4.399 -4.922 1.00 91.88 96 LEU A N 1
ATOM 772 C CA . LEU A 1 96 ? -3.608 5.733 -4.454 1.00 91.88 96 LEU A CA 1
ATOM 773 C C . LEU A 1 96 ? -4.736 5.628 -3.421 1.00 91.88 96 LEU A C 1
ATOM 775 O O . LEU A 1 96 ? -5.903 5.850 -3.729 1.00 91.88 96 LEU A O 1
ATOM 779 N N . HIS A 1 97 ? -4.405 5.264 -2.186 1.00 90.88 97 HIS A N 1
ATOM 780 C CA . HIS A 1 97 ? -5.392 5.092 -1.121 1.00 90.88 97 HIS A CA 1
ATOM 781 C C . HIS A 1 97 ? -5.737 6.449 -0.498 1.00 90.88 97 HIS A C 1
ATOM 783 O O . HIS A 1 97 ? -4.875 7.068 0.129 1.00 90.88 97 HIS A O 1
ATOM 789 N N . HIS A 1 98 ? -6.967 6.934 -0.711 1.00 86.56 98 HIS A N 1
ATOM 790 C CA . HIS A 1 98 ? -7.436 8.269 -0.293 1.00 86.56 98 HIS A CA 1
ATOM 791 C C . HIS A 1 98 ? -6.459 9.395 -0.665 1.00 86.56 98 HIS A C 1
ATOM 793 O O . HIS A 1 98 ? -6.272 10.341 0.090 1.00 86.56 98 HIS A O 1
ATOM 799 N N . THR A 1 99 ? -5.725 9.258 -1.772 1.00 78.44 99 THR A N 1
ATOM 800 C CA . THR A 1 99 ? -4.658 10.206 -2.138 1.00 78.44 99 THR A CA 1
ATOM 801 C C . THR A 1 99 ? -5.172 11.298 -3.073 1.00 78.44 99 THR A C 1
ATOM 803 O O . THR A 1 99 ? -4.746 12.448 -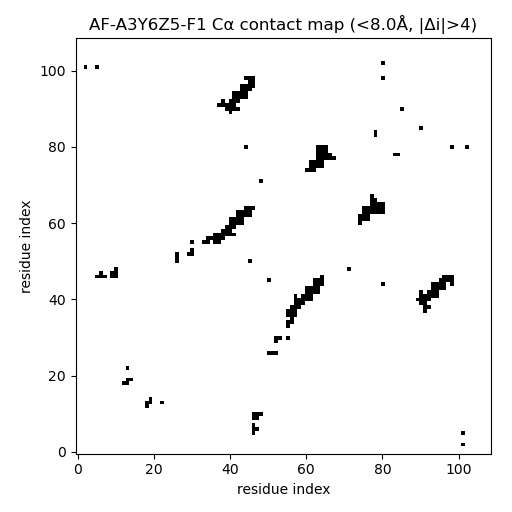2.968 1.00 78.44 99 THR A O 1
ATOM 806 N N . LEU A 1 100 ? -6.114 10.972 -3.961 1.00 76.50 100 LEU A N 1
ATOM 807 C CA . LEU A 1 100 ? -6.654 11.918 -4.941 1.00 76.50 100 LEU A CA 1
ATOM 808 C C . LEU A 1 100 ? -7.583 12.938 -4.280 1.00 76.50 100 LEU A C 1
ATOM 810 O O . LEU A 1 100 ? -7.515 14.125 -4.584 1.00 76.50 100 LEU A O 1
ATOM 814 N N . GLU A 1 101 ? -8.364 12.500 -3.302 1.00 70.88 101 GLU A N 1
ATOM 815 C CA . GLU A 1 101 ? -9.237 13.322 -2.465 1.00 70.88 101 GLU A CA 1
ATOM 816 C C . GLU A 1 101 ? -8.441 14.343 -1.640 1.00 70.88 101 GLU A C 1
ATOM 818 O O . GLU A 1 101 ? -8.960 15.391 -1.259 1.00 70.88 101 GLU A O 1
ATOM 823 N N . LEU A 1 102 ? -7.168 14.037 -1.375 1.00 66.69 102 LEU A N 1
ATOM 824 C CA . LEU A 1 102 ? -6.240 14.877 -0.619 1.00 66.69 102 LEU A CA 1
ATOM 825 C C . LEU A 1 102 ? -5.322 15.703 -1.509 1.00 66.69 102 LEU A C 1
ATOM 827 O O . LEU A 1 102 ? -4.649 16.613 -1.025 1.00 66.69 102 LEU A O 1
ATOM 831 N N . SER A 1 103 ? -5.299 15.412 -2.807 1.00 67.50 103 SER A N 1
ATOM 832 C CA . SER A 1 103 ? -4.547 16.207 -3.758 1.00 67.50 103 SER A CA 1
ATOM 833 C C . SER A 1 103 ? -5.216 17.574 -3.903 1.00 67.50 103 SER A C 1
ATOM 835 O O . SER A 1 103 ? -6.400 17.698 -4.224 1.00 67.50 103 SER A O 1
ATOM 837 N N . GLN A 1 104 ? -4.464 18.644 -3.638 1.00 64.56 104 GLN A N 1
ATOM 838 C CA . GLN A 1 104 ? -4.943 19.982 -3.958 1.00 64.56 104 GLN A CA 1
ATOM 839 C C . GLN A 1 104 ? -5.025 20.087 -5.478 1.00 64.56 104 GLN A C 1
ATOM 841 O O . GLN A 1 104 ? -4.004 20.203 -6.153 1.00 64.56 104 GLN A O 1
ATOM 846 N N . THR A 1 105 ? -6.244 20.060 -6.018 1.00 52.94 105 THR A N 1
ATOM 847 C CA . THR A 1 105 ? -6.477 20.434 -7.412 1.00 52.94 105 THR A CA 1
ATOM 848 C C . THR A 1 105 ? -6.063 21.894 -7.566 1.00 52.94 105 THR A C 1
ATOM 850 O O . THR A 1 105 ? -6.817 22.810 -7.237 1.00 52.94 105 THR A O 1
ATOM 853 N N . ARG A 1 106 ? -4.848 22.142 -8.059 1.00 52.12 106 ARG A N 1
ATOM 854 C CA . ARG A 1 106 ? -4.545 23.429 -8.677 1.00 52.12 106 ARG A CA 1
ATOM 855 C C . ARG A 1 106 ? -5.281 23.434 -10.005 1.00 52.12 106 ARG A C 1
ATOM 857 O O . ARG A 1 106 ? -4.850 22.780 -10.949 1.00 52.12 106 ARG A O 1
ATOM 864 N N . MET A 1 107 ? -6.400 24.154 -10.070 1.00 44.03 107 MET A N 1
ATOM 865 C CA . MET A 1 107 ? -6.903 24.606 -11.361 1.00 44.03 107 MET A CA 1
ATOM 866 C C . MET A 1 107 ? -5.788 25.441 -11.985 1.00 44.03 107 MET A C 1
ATOM 868 O O . MET A 1 107 ? -5.440 26.503 -11.471 1.00 44.03 107 MET A O 1
ATOM 872 N N . VAL A 1 108 ? -5.176 24.913 -13.038 1.00 45.94 108 VAL A N 1
ATOM 873 C CA . VAL A 1 108 ? -4.288 25.687 -13.894 1.00 45.94 108 VAL A CA 1
ATOM 874 C C . VAL A 1 108 ? -5.192 26.659 -14.653 1.00 45.94 108 VAL A C 1
ATOM 876 O O . VAL A 1 108 ? -5.922 26.244 -15.551 1.00 45.94 108 VAL A O 1
ATOM 879 N N . THR A 1 109 ? -5.231 27.911 -14.198 1.00 42.66 109 THR A N 1
ATOM 880 C CA . THR A 1 109 ? -5.769 29.063 -14.944 1.00 42.66 109 THR A CA 1
ATOM 881 C C . THR A 1 109 ? -4.742 29.592 -15.921 1.00 42.66 109 THR A C 1
ATOM 883 O O . THR A 1 109 ? -3.568 29.693 -15.495 1.00 42.66 109 THR A O 1
#

pLDDT: mean 85.6, std 12.07, range [42.66, 97.81]

Mean predicted aligned error: 5.5 Å

Solvent-accessible surface area (backbone atoms only — not comparable to full-atom values): 6624 Å² total; per-residue (Å²): 112,69,65,60,55,52,23,50,47,49,53,54,47,44,70,39,74,69,31,42,55,50,52,51,54,52,37,59,49,51,39,64,67,36,67,86,44,73,50,50,36,32,41,37,34,46,54,50,91,70,79,84,65,66,93,54,63,40,79,37,71,32,38,43,34,77,62,90,55,94,87,58,58,94,52,57,43,74,36,51,95,89,52,70,98,62,63,88,89,65,56,71,40,78,44,68,45,78,38,70,88,64,49,80,80,74,79,84,124

Radius of gyration: 14.37 Å; Cα contacts (8 Å, |Δi|>4): 131; chains: 1; bounding box: 29×41×32 Å

Foldseek 3Di:
DLLLVVLVVLQVQCVDPVNVVVLVVVQVVVLVVQAPQADAEEEEEESDLDRDHPDGNHNDYAYEDCDDDPPRDPRYDHDDPVDDPADVVRHSYYHQYCNVVSDPPPPPD

Sequence (109 aa):
MADKQVRQFFQQWYQSELGQNVLKQETELLDRLLNDTVGYYLLMQSPLKKLELQQSLLRTQLMLAPCLELGAPDNLIVANSHELPFESDGLDVHILHHTLELSQTRMVT

Secondary structure (DSSP, 8-state):
-HHHHHHHHHHHHTTSHHHHHHHHHHHHHHHHHHTT-EEEEEEEE-SSS--PPP--EEEEEEEEESS--TT--TTEEE--TTS--S-TT--SEEEETT-TTTS------

Nearest PDB structures (foldseek):
  4qtu-assembly1_B  TM=5.941E-01  e=3.796E+00  Saccharomyces cerevisiae S288C
  1vdr-assembly1_B  TM=3.944E-01  e=2.402E+00  Haloferax volcanii
  3tqb-assembly1_A  TM=3.907E-01  e=9.479E+00  Coxiella burnetii